Protein AF-A0A524JM38-F1 (afdb_monomer_lite)

Secondary structure (DSSP, 8-state):
-HHHHHHHHHHHHHHHT---------TT-SS--EEEE-SSEEEEEETTEEEEEETTT--EEEEE--BSSSTT-B---TTS---EEEEETTEEEEEETTEEEEEETTS-EEEEEEPP----TT--

Structure (mmCIF, N/CA/C/O backbone):
data_AF-A0A524JM38-F1
#
_entry.id   AF-A0A524JM38-F1
#
loop_
_atom_site.group_PDB
_atom_site.id
_atom_site.type_symbol
_atom_site.label_atom_id
_atom_site.label_alt_id
_atom_site.label_comp_id
_atom_site.label_asym_id
_atom_site.label_entity_id
_atom_site.label_seq_id
_atom_site.pdbx_PDB_ins_code
_atom_site.Cartn_x
_atom_site.Cartn_y
_atom_site.Cartn_z
_atom_site.occupancy
_atom_site.B_iso_or_equiv
_atom_site.auth_seq_id
_atom_site.auth_comp_id
_atom_site.auth_asym_id
_atom_site.auth_atom_id
_a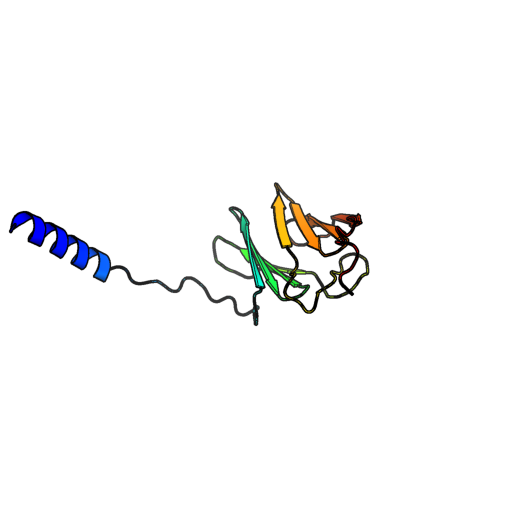tom_site.pdbx_PDB_model_num
ATOM 1 N N . MET A 1 1 ? -46.084 5.005 29.256 1.00 67.00 1 MET A N 1
ATOM 2 C CA . MET A 1 1 ? -45.033 6.032 29.463 1.00 67.00 1 MET A CA 1
ATOM 3 C C . MET A 1 1 ? -43.864 5.533 30.319 1.00 67.00 1 MET A C 1
ATOM 5 O O . MET A 1 1 ? -42.763 5.485 29.796 1.00 67.00 1 MET A O 1
ATOM 9 N N . LYS A 1 2 ? -44.061 5.061 31.565 1.00 70.94 2 LYS A N 1
ATOM 10 C CA . LYS A 1 2 ? -42.954 4.564 32.427 1.00 70.94 2 LYS A CA 1
ATOM 11 C C . LYS A 1 2 ? -42.097 3.438 31.816 1.00 70.94 2 LYS A C 1
ATOM 13 O O . LYS A 1 2 ? -40.881 3.498 31.902 1.00 70.94 2 LYS A O 1
ATOM 18 N N . LYS A 1 3 ? -42.707 2.446 31.155 1.00 82.38 3 LYS A N 1
ATOM 19 C CA . LYS A 1 3 ? -41.969 1.334 30.514 1.00 82.38 3 LYS A CA 1
ATOM 20 C C . LYS A 1 3 ? -41.064 1.801 29.363 1.00 82.38 3 LYS A C 1
ATOM 22 O O . LYS A 1 3 ? -39.957 1.305 29.222 1.00 82.38 3 LYS A O 1
ATOM 27 N N . ILE A 1 4 ? -41.519 2.790 28.591 1.00 90.00 4 ILE A N 1
ATOM 28 C CA . ILE A 1 4 ? -40.741 3.396 27.498 1.00 90.00 4 ILE A CA 1
ATOM 29 C C . ILE A 1 4 ? -39.544 4.160 28.074 1.00 90.00 4 ILE A C 1
ATOM 31 O O . ILE A 1 4 ? -38.432 4.006 27.583 1.00 90.00 4 ILE A O 1
ATOM 35 N N . LEU A 1 5 ? -39.751 4.904 29.167 1.00 90.94 5 LEU A N 1
ATOM 36 C CA . LEU A 1 5 ? -38.680 5.625 29.858 1.00 90.94 5 LEU A CA 1
ATOM 37 C C . LEU A 1 5 ? -37.560 4.678 30.321 1.00 90.94 5 LEU A C 1
ATOM 39 O O . LEU A 1 5 ? -36.389 4.975 30.125 1.00 90.94 5 LEU A O 1
ATOM 43 N N . VAL A 1 6 ? -37.917 3.513 30.873 1.00 93.31 6 VAL A N 1
ATOM 44 C CA . VAL A 1 6 ? -36.942 2.501 31.313 1.00 93.31 6 VAL A CA 1
ATOM 45 C C . VAL A 1 6 ? -36.135 1.948 30.136 1.00 93.31 6 VAL A C 1
ATOM 47 O O . VAL A 1 6 ? -34.917 1.859 30.234 1.00 93.31 6 VAL A O 1
ATOM 50 N N . VAL A 1 7 ? -36.774 1.635 29.005 1.00 93.75 7 VAL A N 1
ATOM 51 C CA . VAL A 1 7 ? -36.075 1.122 27.808 1.00 93.75 7 VAL A CA 1
ATOM 52 C C . VAL A 1 7 ? -35.096 2.152 27.234 1.00 93.75 7 VAL A C 1
ATOM 54 O O . VAL A 1 7 ? -33.986 1.790 26.841 1.00 93.75 7 VAL A O 1
ATOM 57 N N . VAL A 1 8 ? -35.480 3.432 27.222 1.00 93.44 8 VAL A N 1
ATOM 58 C CA . VAL A 1 8 ? -34.605 4.533 26.787 1.00 93.44 8 VAL A CA 1
ATOM 59 C C . VAL A 1 8 ? -33.424 4.699 27.745 1.00 93.44 8 VAL A C 1
ATOM 61 O O . VAL A 1 8 ? -32.286 4.815 27.300 1.00 93.44 8 VAL A O 1
ATOM 64 N N . MET A 1 9 ? -33.669 4.645 29.055 1.00 91.31 9 MET A N 1
ATOM 65 C CA . MET A 1 9 ? -32.623 4.800 30.069 1.00 91.31 9 MET A CA 1
ATOM 66 C C . MET A 1 9 ? -31.609 3.647 30.034 1.00 91.31 9 MET A C 1
ATOM 68 O O . MET A 1 9 ? -30.408 3.877 30.145 1.00 91.31 9 MET A O 1
ATOM 72 N N . VAL A 1 10 ? -32.083 2.418 29.808 1.00 91.75 10 VAL A N 1
ATOM 73 C CA . VAL A 1 10 ? -31.234 1.232 29.632 1.00 91.75 10 VAL A CA 1
ATOM 74 C C . VAL A 1 10 ? -30.386 1.347 28.361 1.00 91.75 10 VAL A C 1
ATOM 76 O O . VAL A 1 10 ? -29.184 1.108 28.421 1.00 91.75 10 VAL A O 1
ATOM 79 N N . ASN A 1 11 ? -30.964 1.776 27.232 1.00 87.69 11 ASN A N 1
ATOM 80 C CA . ASN A 1 11 ? -30.199 2.001 25.998 1.00 87.69 11 ASN A CA 1
ATOM 81 C C . ASN A 1 11 ? -29.107 3.062 26.176 1.00 87.69 11 ASN A C 1
ATOM 83 O O . ASN A 1 11 ? -27.970 2.843 25.766 1.00 87.69 11 ASN A O 1
ATOM 87 N N . LEU A 1 12 ? -29.425 4.179 26.837 1.00 88.62 12 LEU A N 1
ATOM 88 C CA . LEU A 1 12 ? -28.447 5.230 27.120 1.00 88.62 12 LEU A CA 1
ATOM 89 C C . LEU A 1 12 ? -27.279 4.698 27.962 1.00 88.62 12 LEU A C 1
ATOM 91 O O . LEU A 1 12 ? -26.126 4.949 27.618 1.00 88.62 12 LEU A O 1
ATOM 95 N N . LEU A 1 13 ? -27.554 3.891 28.992 1.00 88.88 13 LEU A N 1
ATOM 96 C CA . LEU A 1 13 ? -26.515 3.249 29.805 1.00 88.88 13 LEU A CA 1
ATOM 97 C C . LEU A 1 13 ? -25.589 2.340 28.980 1.00 88.88 13 LEU A C 1
ATOM 99 O O . LEU A 1 13 ? -24.377 2.377 29.175 1.00 88.88 13 LEU A O 1
ATOM 103 N N . PHE A 1 14 ? -26.130 1.566 28.033 1.00 83.38 14 PHE A N 1
ATOM 104 C CA . PHE A 1 14 ? -25.314 0.713 27.161 1.00 83.38 14 PHE A CA 1
ATOM 105 C C . PHE A 1 14 ? -24.431 1.518 26.204 1.00 83.38 14 PHE A C 1
ATOM 107 O O . PHE A 1 14 ? -23.289 1.133 25.961 1.00 83.38 14 PHE A O 1
ATOM 114 N N . THR A 1 15 ? -24.912 2.659 25.703 1.00 83.75 15 THR A N 1
ATOM 115 C CA . THR A 1 15 ? -24.100 3.525 24.831 1.00 83.75 15 THR A CA 1
ATOM 116 C C . THR A 1 15 ? -22.974 4.247 25.575 1.00 83.75 15 THR A C 1
ATOM 118 O O . THR A 1 15 ? -21.929 4.496 24.983 1.00 83.75 15 THR A O 1
ATOM 121 N N . MET A 1 16 ? -23.128 4.520 26.877 1.00 79.44 16 MET A N 1
ATOM 122 C CA . MET A 1 16 ? -22.080 5.154 27.693 1.00 79.44 16 MET A CA 1
ATOM 123 C C . MET A 1 16 ? -20.880 4.238 27.975 1.00 79.44 16 MET A C 1
ATOM 125 O O . MET A 1 16 ? -19.815 4.729 28.335 1.00 79.44 16 MET A O 1
ATOM 129 N N . LEU A 1 17 ? -21.030 2.920 27.807 1.00 82.62 17 LEU A N 1
ATOM 130 C CA . LEU A 1 17 ? -19.945 1.948 27.983 1.00 82.62 17 LEU A CA 1
ATOM 131 C C . LEU A 1 17 ? -19.132 1.714 26.698 1.00 82.62 17 LEU A C 1
ATOM 133 O O . LEU A 1 17 ? -18.130 0.997 26.724 1.00 82.62 17 LEU A O 1
ATOM 137 N N . ALA A 1 18 ? -19.539 2.308 25.574 1.00 82.06 18 ALA A N 1
ATOM 138 C CA . ALA A 1 18 ? -18.816 2.200 24.317 1.00 82.06 18 ALA A CA 1
ATOM 139 C C . ALA A 1 18 ? -17.646 3.196 24.294 1.00 82.06 18 ALA A C 1
ATOM 141 O O . ALA A 1 18 ? -17.819 4.374 23.988 1.00 82.06 18 ALA A O 1
ATOM 142 N N . TYR A 1 19 ? -16.439 2.713 24.590 1.00 83.38 19 TYR A N 1
ATOM 143 C CA . TYR A 1 19 ? -15.212 3.494 24.435 1.00 83.38 19 TYR A CA 1
ATOM 144 C C . TYR A 1 19 ? -14.420 3.014 23.215 1.00 83.38 19 TYR A C 1
ATOM 146 O O . TYR A 1 19 ? -14.170 1.810 23.087 1.00 83.38 19 TYR A O 1
ATOM 154 N N . PRO A 1 20 ? -13.975 3.919 22.325 1.00 86.62 20 PRO A N 1
ATOM 155 C CA . PRO A 1 20 ? -13.080 3.538 21.246 1.00 86.62 20 PRO A CA 1
ATOM 156 C C . PRO A 1 20 ? -11.722 3.135 21.833 1.00 86.62 20 PRO A C 1
ATOM 158 O O . PRO A 1 20 ? -11.045 3.927 22.490 1.00 86.62 20 PRO A O 1
ATOM 161 N N . LYS A 1 21 ? -11.297 1.895 21.583 1.00 89.38 21 LYS A N 1
ATOM 162 C CA . LYS A 1 21 ? -9.936 1.452 21.896 1.00 89.38 21 LYS A CA 1
ATOM 163 C C . LYS A 1 21 ? -9.020 1.815 20.733 1.00 89.38 21 LYS A C 1
ATOM 165 O O . LYS A 1 21 ? -9.276 1.429 19.596 1.00 89.38 21 LYS A O 1
ATOM 170 N N . LYS A 1 22 ? -7.917 2.508 21.017 1.00 91.00 22 LYS A N 1
ATOM 171 C CA . LYS A 1 22 ? -6.846 2.715 20.037 1.00 91.00 22 LYS A CA 1
ATOM 172 C C . LYS A 1 22 ? -6.197 1.365 19.712 1.00 91.00 22 LYS A C 1
ATOM 174 O O . LYS A 1 22 ? -5.582 0.760 20.588 1.00 91.00 22 LYS A O 1
ATOM 179 N N . ILE A 1 23 ? -6.362 0.896 18.477 1.00 91.56 23 ILE A N 1
ATOM 180 C CA . ILE A 1 23 ? -5.877 -0.425 18.041 1.00 91.56 23 ILE A CA 1
ATOM 181 C C . ILE A 1 23 ? -4.461 -0.389 17.457 1.00 91.56 23 ILE A C 1
ATOM 183 O O . ILE A 1 23 ? -3.704 -1.331 17.663 1.00 91.56 23 ILE A O 1
ATOM 187 N N . ALA A 1 24 ? -4.082 0.698 16.778 1.00 93.19 24 ALA A N 1
ATOM 188 C CA . ALA A 1 24 ? -2.784 0.826 16.122 1.00 93.19 24 ALA A CA 1
ATOM 189 C C . ALA A 1 24 ? -2.374 2.294 15.920 1.00 93.19 24 ALA A C 1
ATOM 191 O O . ALA A 1 24 ? -3.202 3.205 15.996 1.00 93.19 24 ALA A O 1
ATOM 192 N N . VAL A 1 25 ? -1.082 2.503 15.660 1.00 93.44 25 VAL A N 1
ATOM 193 C CA . VAL A 1 25 ? -0.512 3.747 15.122 1.00 93.44 25 VAL A CA 1
ATOM 194 C C . VAL A 1 25 ? 0.316 3.373 13.906 1.00 93.44 25 VAL A C 1
ATOM 196 O O . VAL A 1 25 ? 1.156 2.483 14.005 1.00 93.44 25 VAL A O 1
ATOM 199 N N . LEU A 1 26 ? 0.087 4.056 12.789 1.00 95.25 26 LEU A N 1
ATOM 200 C CA . LEU A 1 26 ? 0.820 3.846 11.543 1.00 95.25 26 LEU A CA 1
ATOM 201 C C . LEU A 1 26 ? 1.892 4.931 11.439 1.00 95.25 26 LEU A C 1
ATOM 203 O O . LEU A 1 26 ? 1.623 6.026 10.955 1.00 95.25 26 LEU A O 1
ATOM 207 N N . ASN A 1 27 ? 3.073 4.663 11.995 1.00 94.81 27 ASN A N 1
ATOM 208 C CA . ASN A 1 27 ? 4.119 5.681 12.161 1.00 94.81 27 ASN A CA 1
ATOM 209 C C . ASN A 1 27 ? 4.817 6.051 10.843 1.00 94.81 27 ASN A C 1
ATOM 211 O O . ASN A 1 27 ? 5.514 7.058 10.783 1.00 94.81 27 ASN A O 1
ATOM 215 N N . GLU A 1 28 ? 4.666 5.233 9.803 1.00 97.19 28 GLU A N 1
ATOM 216 C CA . GLU A 1 28 ? 5.324 5.421 8.509 1.00 97.19 28 GLU A CA 1
ATOM 217 C C . GLU A 1 28 ? 4.550 6.373 7.585 1.00 97.19 28 GLU A C 1
ATOM 219 O O . GLU A 1 28 ? 5.077 6.772 6.547 1.00 97.19 28 GLU A O 1
ATOM 224 N N . LEU A 1 29 ? 3.317 6.732 7.959 1.00 95.31 29 LEU A N 1
ATOM 225 C CA . LEU A 1 29 ? 2.450 7.636 7.211 1.00 95.31 29 LEU A CA 1
ATOM 226 C C . LEU A 1 29 ? 2.502 9.040 7.804 1.00 95.31 29 LEU A C 1
ATOM 228 O O . LEU A 1 29 ? 2.401 9.227 9.016 1.00 95.31 29 LEU A O 1
ATOM 232 N N . THR A 1 30 ? 2.587 10.035 6.929 1.00 94.81 30 THR A N 1
ATOM 233 C CA . THR A 1 30 ? 2.528 11.455 7.294 1.00 94.81 30 THR A CA 1
ATOM 234 C C . THR A 1 30 ? 1.228 12.092 6.815 1.00 94.81 30 THR A C 1
ATOM 236 O O . THR A 1 30 ? 0.620 12.892 7.525 1.00 94.81 30 THR A O 1
ATOM 239 N N . LYS A 1 31 ? 0.791 11.742 5.603 1.00 91.75 31 LYS A N 1
ATOM 240 C CA . LYS A 1 31 ? -0.377 12.319 4.936 1.00 91.75 31 LYS A CA 1
ATOM 241 C C . LYS A 1 31 ? -1.063 11.255 4.063 1.00 91.75 31 LYS A C 1
ATOM 243 O O . LYS A 1 31 ? -0.962 11.319 2.838 1.00 91.75 31 LYS A O 1
ATOM 248 N N . PRO A 1 32 ? -1.756 10.279 4.675 1.00 92.44 32 PRO A N 1
ATOM 249 C CA . PRO A 1 32 ? -2.454 9.244 3.924 1.00 92.44 32 PRO A CA 1
ATOM 250 C C . PRO A 1 32 ? -3.577 9.851 3.075 1.00 92.44 32 PRO A C 1
ATOM 252 O O . PRO A 1 32 ? -4.297 10.743 3.525 1.00 92.44 32 PRO A O 1
ATOM 255 N N . GLU A 1 33 ? -3.729 9.352 1.853 1.00 91.12 33 GLU A N 1
ATOM 256 C CA . GLU A 1 33 ? -4.720 9.827 0.884 1.00 91.12 33 GLU A CA 1
ATOM 257 C C . GLU A 1 33 ? -5.867 8.831 0.724 1.00 91.12 33 GLU A C 1
ATOM 259 O O . GLU A 1 33 ? -7.030 9.194 0.885 1.00 91.12 33 GLU A O 1
ATOM 264 N N . THR A 1 34 ? -5.552 7.567 0.433 1.00 91.56 34 THR A N 1
ATOM 265 C CA . THR A 1 34 ? -6.556 6.510 0.267 1.00 91.56 34 THR A CA 1
ATOM 266 C C . THR A 1 34 ? -6.188 5.276 1.076 1.00 91.56 34 THR A C 1
ATOM 268 O O . THR A 1 34 ? -5.014 5.025 1.342 1.00 91.56 34 THR A O 1
ATOM 271 N N . LEU A 1 35 ? -7.203 4.506 1.467 1.00 94.00 35 LEU A N 1
ATOM 272 C CA . LEU A 1 35 ? -7.062 3.217 2.131 1.00 94.00 35 LEU A CA 1
ATOM 273 C C . LEU A 1 35 ? -7.961 2.211 1.419 1.00 94.00 35 LEU A C 1
ATOM 275 O O . LEU A 1 35 ? -9.154 2.449 1.241 1.00 94.00 35 LEU A O 1
ATOM 279 N N . CYS A 1 36 ? -7.392 1.072 1.050 1.00 95.50 36 CYS A N 1
ATOM 280 C CA . CYS A 1 36 ? -8.134 -0.103 0.609 1.00 95.50 36 CYS A CA 1
ATOM 281 C C . CYS A 1 36 ? -7.606 -1.334 1.346 1.00 95.50 36 CYS A C 1
ATOM 283 O O . CYS A 1 36 ? -6.522 -1.298 1.929 1.00 95.50 36 CYS A O 1
ATOM 285 N N . MET A 1 37 ? -8.362 -2.426 1.352 1.00 96.00 37 MET A N 1
ATOM 286 C CA . MET A 1 37 ? -7.965 -3.623 2.087 1.00 96.00 37 MET A CA 1
ATOM 287 C C . MET A 1 37 ? -8.568 -4.894 1.507 1.00 96.00 37 MET A C 1
ATOM 289 O O . MET A 1 37 ? -9.580 -4.855 0.810 1.00 96.00 37 MET A O 1
ATOM 293 N N . ASP A 1 38 ? -7.929 -6.008 1.835 1.00 95.81 38 ASP A N 1
ATOM 294 C CA . ASP A 1 38 ? -8.485 -7.353 1.754 1.00 95.81 38 ASP A CA 1
ATOM 295 C C . ASP A 1 38 ? -8.456 -8.007 3.150 1.00 95.81 38 ASP A C 1
ATOM 297 O O . ASP A 1 38 ? -8.167 -7.346 4.150 1.00 95.81 38 ASP A O 1
ATOM 301 N N . ASP A 1 39 ? -8.752 -9.304 3.233 1.00 95.38 39 ASP A N 1
ATOM 302 C CA . ASP A 1 39 ? -8.819 -10.036 4.507 1.00 95.38 39 ASP A CA 1
ATOM 303 C C . ASP A 1 39 ? -7.467 -10.129 5.243 1.00 95.38 39 ASP A C 1
ATOM 305 O O . ASP A 1 39 ? -7.410 -10.440 6.434 1.00 95.38 39 ASP A O 1
ATOM 309 N N . SER A 1 40 ? -6.360 -9.895 4.535 1.00 96.75 40 SER A N 1
ATOM 310 C CA . SER A 1 40 ? -4.996 -10.121 5.014 1.00 96.75 40 SER A CA 1
ATOM 311 C C . SER A 1 40 ? -4.204 -8.834 5.223 1.00 96.75 40 SER A C 1
ATOM 313 O O . SER A 1 40 ? -3.368 -8.764 6.130 1.00 96.75 40 SER A O 1
ATOM 315 N N . GLN A 1 41 ? -4.441 -7.821 4.390 1.00 97.75 41 GLN A N 1
ATO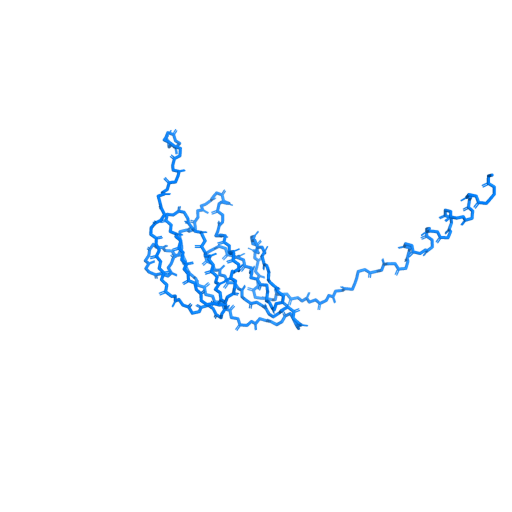M 316 C CA . GLN A 1 41 ? -3.631 -6.612 4.319 1.00 97.75 41 GLN A CA 1
ATOM 317 C C . GLN A 1 41 ? -4.494 -5.387 4.039 1.00 97.75 41 GLN A C 1
ATOM 319 O O . GLN A 1 41 ? -5.525 -5.468 3.373 1.00 97.75 41 GLN A O 1
ATOM 324 N N . TYR A 1 42 ? -4.031 -4.230 4.502 1.00 96.38 42 TYR A N 1
ATOM 325 C CA . TYR A 1 42 ? -4.523 -2.946 4.022 1.00 96.38 42 TYR A CA 1
ATOM 326 C C . TYR A 1 42 ? -3.392 -2.170 3.355 1.00 96.38 42 TYR A C 1
ATOM 328 O O . TYR A 1 42 ? -2.231 -2.228 3.767 1.00 96.38 42 TYR A O 1
ATOM 336 N N . TYR A 1 43 ? -3.761 -1.464 2.294 1.00 97.69 43 TYR A N 1
ATOM 337 C CA . TYR A 1 43 ? -2.874 -0.713 1.427 1.00 97.69 43 TYR A CA 1
ATOM 338 C C . TYR A 1 43 ? -3.269 0.751 1.507 1.00 97.69 43 TYR A C 1
ATOM 340 O O . TYR A 1 43 ? -4.434 1.100 1.293 1.00 97.69 43 TYR A O 1
ATOM 348 N N . ILE A 1 44 ? -2.302 1.598 1.830 1.00 96.31 44 ILE A N 1
ATOM 349 C CA . ILE A 1 44 ? -2.521 3.028 2.020 1.00 96.31 44 ILE A CA 1
ATOM 350 C C . ILE A 1 44 ? -1.652 3.796 1.039 1.00 96.31 44 ILE A C 1
ATOM 352 O O . ILE A 1 44 ? -0.461 3.510 0.911 1.00 96.31 44 ILE A O 1
ATOM 356 N N . THR A 1 45 ? -2.239 4.767 0.347 1.00 94.38 45 THR A N 1
ATOM 357 C CA . THR A 1 45 ? -1.495 5.648 -0.555 1.00 94.38 45 THR A CA 1
ATOM 358 C C . THR A 1 45 ? -1.085 6.933 0.146 1.00 94.38 45 THR A C 1
ATOM 360 O O . THR A 1 45 ? -1.839 7.490 0.940 1.00 94.38 45 THR A O 1
ATOM 363 N N . GLU A 1 46 ? 0.108 7.418 -0.176 1.00 92.56 46 GLU A N 1
ATOM 364 C CA . GLU A 1 46 ? 0.602 8.744 0.199 1.00 92.56 46 GLU A CA 1
ATOM 365 C C . GLU A 1 46 ? 1.447 9.269 -0.971 1.00 92.56 46 GLU A C 1
ATOM 367 O O . GLU A 1 46 ? 2.544 8.766 -1.251 1.00 92.56 46 GLU A O 1
ATOM 372 N N . GLY A 1 47 ? 0.890 10.220 -1.728 1.00 91.00 47 GLY A N 1
ATOM 373 C CA . GLY A 1 47 ? 1.394 10.597 -3.045 1.00 91.00 47 GLY A CA 1
ATOM 374 C C . GLY A 1 47 ? 1.504 9.392 -3.988 1.00 91.00 47 GLY A C 1
ATOM 375 O O . GLY A 1 47 ? 0.586 8.589 -4.134 1.00 91.00 47 GLY A O 1
ATOM 376 N N . ALA A 1 48 ? 2.671 9.227 -4.613 1.00 92.31 48 ALA A N 1
ATOM 377 C CA . ALA A 1 48 ? 2.973 8.088 -5.484 1.00 92.31 48 ALA A CA 1
ATOM 378 C C . ALA A 1 48 ? 3.478 6.839 -4.732 1.00 92.31 48 ALA A C 1
ATOM 380 O O . ALA A 1 48 ? 3.992 5.910 -5.353 1.00 92.31 48 ALA A O 1
ATOM 381 N N . SER A 1 49 ? 3.414 6.821 -3.400 1.00 94.50 49 SER A N 1
ATOM 382 C CA . SER A 1 49 ? 3.823 5.665 -2.604 1.00 94.50 49 SER A CA 1
ATOM 383 C C . SER A 1 49 ? 2.623 4.849 -2.146 1.00 94.50 49 SER A C 1
ATOM 385 O O . SER A 1 49 ? 1.599 5.408 -1.764 1.00 94.50 49 SER A O 1
ATOM 387 N N . ILE A 1 50 ? 2.789 3.529 -2.113 1.00 96.50 50 ILE A N 1
ATOM 388 C CA . ILE A 1 50 ? 1.838 2.575 -1.546 1.00 96.50 50 ILE A CA 1
ATOM 389 C C . ILE A 1 50 ? 2.513 1.887 -0.366 1.00 96.50 50 ILE A C 1
ATOM 391 O O . ILE A 1 50 ? 3.590 1.305 -0.508 1.00 96.50 50 ILE A O 1
ATOM 395 N N . PHE A 1 51 ? 1.869 1.952 0.790 1.00 97.94 51 PHE A N 1
ATOM 396 C CA . PHE A 1 51 ? 2.287 1.313 2.026 1.00 97.94 51 PHE A CA 1
ATOM 397 C C . PHE A 1 51 ? 1.421 0.084 2.263 1.00 97.94 51 PHE A C 1
ATOM 399 O O . PHE A 1 51 ? 0.200 0.153 2.137 1.00 97.94 51 PHE A O 1
ATOM 406 N N . ILE A 1 52 ? 2.054 -1.029 2.609 1.00 98.31 52 ILE A N 1
ATOM 407 C CA . ILE A 1 52 ? 1.403 -2.307 2.869 1.00 98.31 52 ILE A CA 1
ATOM 408 C C . ILE A 1 52 ? 1.489 -2.576 4.364 1.00 98.31 52 ILE A C 1
ATOM 410 O O . ILE A 1 52 ? 2.576 -2.545 4.949 1.00 98.31 52 ILE A O 1
ATOM 414 N N . TYR A 1 53 ? 0.353 -2.902 4.961 1.00 98.06 53 TYR A N 1
ATOM 415 C CA . TYR A 1 53 ? 0.256 -3.276 6.360 1.00 98.06 53 TYR A CA 1
ATOM 416 C C . TYR A 1 53 ? -0.489 -4.595 6.522 1.00 98.06 53 TYR A C 1
ATOM 418 O O . TYR A 1 53 ? -1.420 -4.904 5.783 1.00 98.06 53 TYR A O 1
ATOM 426 N N . SER A 1 54 ? -0.103 -5.356 7.539 1.00 97.38 54 SER A N 1
ATOM 427 C CA . SER A 1 54 ? -0.818 -6.554 7.974 1.00 97.38 54 SER A CA 1
ATOM 428 C C . SER A 1 54 ? -2.137 -6.165 8.633 1.00 97.38 54 SER A C 1
ATOM 430 O O . SER A 1 54 ? -2.158 -5.346 9.550 1.00 97.38 54 SER A O 1
ATOM 432 N N . PHE A 1 55 ? -3.242 -6.786 8.222 1.00 95.62 55 PHE A N 1
ATOM 433 C CA . PHE A 1 55 ? -4.535 -6.573 8.873 1.00 95.62 55 PHE A CA 1
ATOM 434 C C . PHE A 1 55 ? -4.570 -7.169 10.287 1.00 95.62 55 PHE A C 1
ATOM 436 O O . PHE A 1 55 ? -5.167 -6.593 11.192 1.00 95.62 55 PHE A O 1
ATOM 443 N N . LYS A 1 56 ? -3.879 -8.297 10.500 1.00 96.00 56 LYS A N 1
ATOM 444 C CA . LYS A 1 56 ? -3.919 -9.061 11.756 1.00 96.00 56 LYS A CA 1
ATOM 445 C C . LYS A 1 56 ? -3.282 -8.330 12.937 1.00 96.00 56 LYS A C 1
ATOM 447 O O . LYS A 1 56 ? -3.798 -8.399 14.048 1.00 96.00 56 LYS A O 1
ATOM 452 N N . ASP A 1 57 ? -2.122 -7.719 12.722 1.00 96.19 57 ASP A N 1
ATOM 453 C CA . ASP A 1 57 ? -1.319 -7.101 13.786 1.00 96.19 57 ASP A CA 1
ATOM 454 C C . ASP A 1 57 ? -0.948 -5.641 13.502 1.00 96.19 57 ASP A C 1
ATOM 456 O O . ASP A 1 57 ? -0.175 -5.047 14.251 1.00 96.19 57 ASP A O 1
ATOM 460 N N . HIS A 1 58 ? -1.519 -5.058 12.444 1.00 95.69 58 HIS A N 1
ATOM 461 C CA . HIS A 1 58 ? -1.330 -3.669 12.025 1.00 95.69 58 HIS A CA 1
ATOM 462 C C . HIS A 1 58 ? 0.129 -3.266 11.775 1.00 95.69 58 HIS A C 1
ATOM 464 O O . HIS A 1 58 ? 0.448 -2.079 11.759 1.00 95.69 58 HIS A O 1
ATOM 470 N N . LYS A 1 59 ? 1.024 -4.237 11.567 1.00 96.38 59 LYS A N 1
ATOM 471 C CA . LYS A 1 59 ? 2.437 -3.962 11.308 1.00 96.38 59 LYS A CA 1
ATOM 472 C C . LYS A 1 59 ? 2.678 -3.565 9.866 1.00 96.38 59 LYS A C 1
ATOM 474 O O . LYS A 1 59 ? 2.082 -4.129 8.949 1.00 96.38 59 LYS A O 1
ATOM 479 N N . PHE A 1 60 ? 3.613 -2.641 9.689 1.00 97.69 60 PHE A N 1
ATOM 480 C CA . PHE A 1 60 ? 4.158 -2.285 8.390 1.00 97.69 60 PHE A CA 1
ATOM 481 C C . PHE A 1 60 ? 4.898 -3.480 7.775 1.00 97.69 60 PHE A C 1
ATOM 483 O O . PHE A 1 60 ? 5.756 -4.088 8.414 1.00 97.69 60 PHE A O 1
ATOM 490 N N . ILE A 1 61 ? 4.538 -3.822 6.540 1.00 97.75 61 ILE A N 1
ATOM 491 C CA . ILE A 1 61 ? 5.151 -4.908 5.765 1.00 97.75 61 ILE A CA 1
ATOM 492 C C . ILE A 1 61 ? 6.181 -4.333 4.796 1.00 97.75 61 ILE A C 1
ATOM 494 O O . ILE A 1 61 ? 7.277 -4.871 4.656 1.00 97.75 61 ILE A O 1
ATOM 498 N N . GLY A 1 62 ? 5.833 -3.245 4.113 1.00 97.69 62 GLY A N 1
ATOM 499 C CA . GLY A 1 62 ? 6.699 -2.664 3.102 1.00 97.69 62 GLY A CA 1
ATOM 500 C C . GLY A 1 62 ? 6.053 -1.504 2.363 1.00 97.69 62 GLY A C 1
ATOM 501 O O . GLY A 1 62 ? 4.871 -1.204 2.528 1.00 97.69 62 GLY A O 1
ATOM 502 N N . LYS A 1 63 ? 6.860 -0.846 1.536 1.00 97.06 63 LYS A N 1
ATOM 503 C CA . LYS A 1 63 ? 6.467 0.312 0.737 1.00 97.06 63 LYS A CA 1
ATOM 504 C C . LYS A 1 63 ? 7.029 0.173 -0.668 1.00 97.06 63 LYS A C 1
ATOM 506 O O . LYS A 1 63 ? 8.178 -0.230 -0.835 1.00 97.06 63 LYS A O 1
ATOM 511 N N . PHE A 1 64 ? 6.242 0.560 -1.661 1.00 97.44 64 PHE A N 1
ATOM 512 C CA . PHE A 1 64 ? 6.685 0.637 -3.048 1.00 97.44 64 PHE A CA 1
ATOM 513 C C . PHE A 1 64 ? 6.036 1.819 -3.773 1.00 97.44 64 PHE A C 1
ATOM 515 O O . PHE A 1 64 ? 5.164 2.496 -3.231 1.00 97.44 64 PHE A O 1
ATOM 522 N N . GLY A 1 65 ? 6.480 2.069 -5.005 1.00 93.94 65 GLY A N 1
ATOM 523 C CA . GLY A 1 65 ? 6.039 3.212 -5.797 1.00 93.94 65 GLY A CA 1
ATOM 524 C C . GLY A 1 65 ? 6.858 4.471 -5.534 1.00 93.94 65 GLY A C 1
ATOM 525 O O . GLY A 1 65 ? 7.355 4.714 -4.433 1.00 93.94 65 GLY A O 1
ATOM 526 N N . LYS A 1 66 ? 7.032 5.261 -6.591 1.00 93.62 66 LYS A N 1
ATOM 527 C CA . LYS A 1 66 ? 7.646 6.586 -6.550 1.00 93.62 66 LYS A CA 1
ATOM 528 C C . LYS A 1 66 ? 7.089 7.439 -7.681 1.00 93.62 66 LYS A C 1
ATOM 530 O O . LYS A 1 66 ? 6.602 6.908 -8.683 1.00 93.62 66 LYS A O 1
ATOM 535 N N . SER A 1 67 ? 7.178 8.751 -7.510 1.00 92.12 67 SER A N 1
ATOM 536 C CA . SER A 1 67 ? 6.737 9.701 -8.524 1.00 92.12 67 SER A CA 1
ATOM 537 C C . SER A 1 67 ? 7.591 9.578 -9.780 1.00 92.12 67 SER A C 1
ATOM 539 O O . SER A 1 67 ? 8.817 9.515 -9.687 1.00 92.12 67 SER A O 1
ATOM 541 N N . GLY A 1 68 ? 6.938 9.581 -10.936 1.00 91.19 68 GLY A N 1
ATOM 542 C CA . GLY A 1 68 ? 7.597 9.579 -12.235 1.00 91.19 68 GLY A CA 1
ATOM 543 C C . GLY A 1 68 ? 6.733 8.945 -13.319 1.00 91.19 68 GLY A C 1
ATOM 544 O O . GLY A 1 68 ? 5.585 8.569 -13.083 1.00 91.19 68 GLY A O 1
ATOM 545 N N . GLU A 1 69 ? 7.285 8.849 -14.523 1.00 89.81 69 GLU A N 1
ATOM 546 C CA . GLU A 1 69 ? 6.584 8.297 -15.690 1.00 89.81 69 GLU A CA 1
ATOM 547 C C . GLU A 1 69 ? 7.181 6.968 -16.167 1.00 89.81 69 GLU A C 1
ATOM 549 O O . GLU A 1 69 ? 6.583 6.270 -16.993 1.00 89.81 69 GLU A O 1
ATOM 554 N N . GLY A 1 70 ? 8.352 6.602 -15.638 1.00 91.50 70 GLY A N 1
ATOM 555 C CA . GLY A 1 70 ? 9.073 5.401 -16.018 1.00 91.50 70 GLY A CA 1
ATOM 556 C C . GLY A 1 70 ? 8.379 4.108 -15.581 1.00 91.50 70 GLY A C 1
ATOM 557 O O . GLY A 1 70 ? 7.316 4.121 -14.945 1.00 91.50 70 GLY A O 1
ATOM 558 N N . PRO A 1 71 ? 8.977 2.953 -15.913 1.00 91.00 71 PRO A N 1
ATOM 559 C CA . PRO A 1 71 ? 8.475 1.668 -15.457 1.00 91.00 71 PRO A CA 1
ATOM 560 C C . PRO A 1 71 ? 8.355 1.633 -13.936 1.00 91.00 71 PRO A C 1
ATOM 562 O O . PRO A 1 71 ? 9.311 1.965 -13.233 1.00 91.00 71 PRO A O 1
ATOM 565 N N . ARG A 1 72 ? 7.202 1.177 -13.428 1.00 92.94 72 ARG A N 1
ATOM 566 C CA . ARG A 1 72 ? 6.914 1.066 -11.976 1.00 92.94 72 ARG A CA 1
ATOM 567 C C . ARG A 1 72 ? 6.816 2.406 -11.230 1.00 92.94 72 ARG A C 1
ATOM 569 O O . ARG A 1 72 ? 6.766 2.415 -10.001 1.00 92.94 72 ARG A O 1
ATOM 576 N N . GLU A 1 73 ? 6.792 3.517 -11.957 1.00 94.25 73 GLU A N 1
ATOM 577 C CA . GLU A 1 73 ? 6.575 4.857 -11.417 1.00 94.25 73 GLU A CA 1
ATOM 578 C C . GLU A 1 73 ? 5.143 5.317 -11.694 1.00 94.25 73 GLU A C 1
ATOM 580 O O . GLU A 1 73 ? 4.497 4.850 -12.644 1.00 94.25 73 GLU A O 1
ATOM 585 N N . PHE A 1 74 ? 4.661 6.234 -10.855 1.00 91.88 74 PHE A N 1
ATOM 586 C CA . PHE A 1 74 ? 3.302 6.754 -10.933 1.00 91.88 74 PHE A CA 1
ATOM 587 C C . PHE A 1 74 ? 3.290 8.272 -11.063 1.00 91.88 74 PHE A C 1
ATOM 589 O O . PHE A 1 74 ? 3.984 8.992 -10.337 1.00 91.88 74 PHE A O 1
ATOM 596 N N . LYS A 1 75 ? 2.429 8.767 -11.953 1.00 86.75 75 LYS A N 1
ATOM 597 C CA . LYS A 1 75 ? 2.161 10.197 -12.082 1.00 86.75 75 LYS A CA 1
ATOM 598 C C . LYS A 1 75 ? 1.308 10.642 -10.898 1.00 86.75 75 LYS A C 1
ATOM 600 O O . LYS A 1 75 ? 0.141 10.274 -10.802 1.00 86.75 75 LYS A O 1
ATOM 605 N N . SER A 1 76 ? 1.893 11.427 -9.999 1.00 69.69 76 SER A N 1
ATOM 606 C CA . SER A 1 76 ? 1.154 12.099 -8.930 1.00 69.69 76 SER A CA 1
ATOM 607 C C . SER A 1 76 ? 0.617 13.416 -9.479 1.00 69.69 76 SER A C 1
ATOM 609 O O . SER A 1 76 ? 1.405 14.264 -9.895 1.00 69.69 76 SER A O 1
ATOM 611 N N . THR A 1 77 ? -0.702 13.605 -9.506 1.00 62.75 77 THR A N 1
ATOM 612 C CA . THR A 1 77 ? -1.274 14.898 -9.911 1.00 62.75 77 THR A CA 1
ATOM 613 C C . THR A 1 77 ? -1.369 15.849 -8.721 1.00 62.75 77 THR A C 1
ATOM 615 O O . THR A 1 77 ? -1.553 15.431 -7.581 1.00 62.75 77 THR A O 1
ATOM 618 N N . LEU A 1 78 ? -1.265 17.150 -8.993 1.00 57.62 78 LEU A N 1
ATOM 619 C CA . LEU A 1 78 ? -1.362 18.226 -7.998 1.00 57.62 78 LEU A CA 1
ATOM 620 C C . LEU A 1 78 ? -2.797 18.470 -7.477 1.00 57.62 78 LEU A C 1
ATOM 622 O O . LEU A 1 78 ? -2.989 19.341 -6.636 1.00 57.62 78 LEU A O 1
ATOM 626 N N . ALA A 1 79 ? -3.802 17.724 -7.951 1.00 55.66 79 ALA A N 1
ATOM 627 C CA . ALA A 1 79 ? -5.219 18.065 -7.780 1.00 55.66 79 ALA A CA 1
ATOM 628 C C . ALA A 1 79 ? -6.057 17.011 -7.028 1.00 55.66 79 ALA A C 1
ATOM 630 O O . ALA A 1 79 ? -7.277 16.996 -7.153 1.00 55.66 79 ALA A O 1
ATOM 631 N N . GLY A 1 80 ? -5.434 16.114 -6.256 1.00 53.72 80 GLY A N 1
ATOM 632 C CA . GLY A 1 80 ? -6.169 15.128 -5.449 1.00 53.72 80 GLY A CA 1
ATOM 633 C C . GLY A 1 80 ? -6.745 13.943 -6.235 1.00 53.72 80 GLY A C 1
ATOM 634 O O . GLY A 1 80 ? -7.409 13.092 -5.647 1.00 53.72 80 GLY A O 1
ATOM 635 N N . PHE A 1 81 ? -6.451 13.829 -7.537 1.00 63.12 81 PHE A N 1
ATOM 636 C CA . PHE A 1 81 ? -6.617 12.573 -8.272 1.00 63.12 81 PHE A CA 1
ATOM 637 C C . PHE A 1 81 ? -5.444 11.661 -7.911 1.00 63.12 81 PHE A C 1
ATOM 639 O O . PHE A 1 81 ? -4.394 11.667 -8.562 1.00 63.12 81 PHE A O 1
ATOM 646 N N . GLY A 1 82 ? -5.616 10.978 -6.780 1.00 68.75 82 GLY A N 1
ATOM 647 C CA . GLY A 1 82 ? -4.629 10.092 -6.185 1.00 68.75 82 GLY A CA 1
ATOM 648 C C . GLY A 1 82 ? -4.500 8.764 -6.925 1.00 68.75 82 GLY A C 1
ATOM 649 O O . GLY A 1 82 ? -5.345 8.362 -7.728 1.00 68.75 82 GLY A O 1
ATOM 650 N N . LEU A 1 83 ? -3.410 8.073 -6.617 1.00 87.94 83 LEU A N 1
ATOM 651 C CA . LEU A 1 83 ? -3.208 6.679 -6.978 1.00 87.94 83 LEU A CA 1
ATOM 652 C C . LEU A 1 83 ? -4.343 5.839 -6.377 1.00 87.94 83 LEU A C 1
ATOM 654 O O . LEU A 1 83 ? -4.636 5.968 -5.191 1.00 87.94 83 LEU A O 1
ATOM 658 N N . SER A 1 84 ? -4.969 4.970 -7.167 1.00 90.56 84 SER A N 1
ATOM 659 C CA . SER A 1 84 ? -5.980 4.039 -6.649 1.00 90.56 84 SER A CA 1
ATOM 660 C C . SER A 1 84 ? -5.433 2.622 -6.641 1.00 90.56 84 SER A C 1
ATOM 662 O O . SER A 1 84 ? -4.797 2.178 -7.597 1.00 90.56 84 SER A O 1
ATOM 664 N N . VAL A 1 85 ? -5.661 1.923 -5.533 1.00 95.44 85 VAL A N 1
ATOM 665 C CA . VAL A 1 85 ? -5.196 0.556 -5.305 1.00 95.44 85 VAL A CA 1
ATOM 666 C C . VAL A 1 85 ? -6.417 -0.343 -5.185 1.00 95.44 85 VAL A C 1
ATOM 668 O O . VAL A 1 85 ? -7.335 -0.047 -4.423 1.00 95.44 85 VAL A O 1
ATOM 671 N N . LEU A 1 86 ? -6.429 -1.434 -5.944 1.00 96.00 86 LEU A N 1
ATOM 672 C CA . LEU A 1 86 ? -7.486 -2.434 -5.906 1.00 96.00 86 LEU A CA 1
ATOM 673 C C . LEU A 1 86 ? -6.877 -3.832 -5.712 1.00 96.00 86 LEU A C 1
ATOM 675 O O . LEU A 1 86 ? -6.268 -4.363 -6.647 1.00 96.00 86 LEU A O 1
ATOM 679 N N . PRO A 1 87 ? -7.020 -4.450 -4.528 1.00 96.56 87 PRO A N 1
ATOM 680 C CA . PRO A 1 87 ? -6.654 -5.848 -4.335 1.00 96.56 87 PRO A CA 1
ATOM 681 C C . PRO A 1 87 ? -7.623 -6.774 -5.084 1.00 96.56 87 PRO A C 1
ATOM 683 O O . PRO A 1 87 ? -8.840 -6.666 -4.951 1.00 96.56 87 PRO A O 1
ATOM 686 N N . MET A 1 88 ? -7.080 -7.694 -5.884 1.00 93.94 88 MET A N 1
ATOM 687 C CA . MET A 1 88 ? -7.827 -8.651 -6.706 1.00 93.94 88 MET A CA 1
ATOM 688 C C . MET 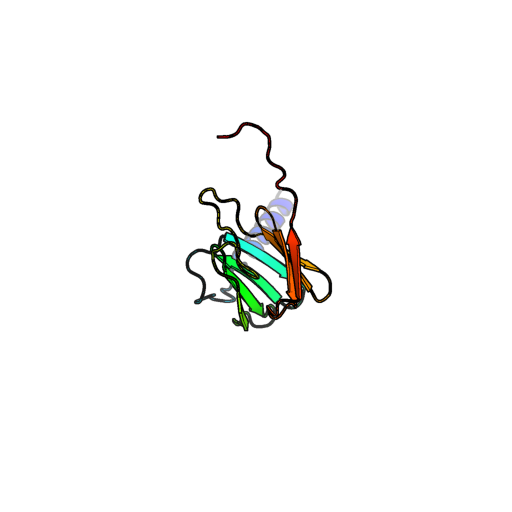A 1 88 ? -7.145 -10.024 -6.700 1.00 93.94 88 MET A C 1
ATOM 690 O O . MET A 1 88 ? -6.093 -10.205 -7.318 1.00 93.94 88 MET A O 1
ATOM 694 N N . GLY A 1 89 ? -7.755 -11.017 -6.046 1.00 92.81 89 GLY A N 1
ATOM 695 C CA . GLY A 1 89 ? -7.153 -12.350 -5.918 1.00 92.81 89 GLY A CA 1
ATOM 696 C C . GLY A 1 89 ? -5.786 -12.253 -5.240 1.00 92.81 89 GLY A C 1
ATOM 697 O O . GLY A 1 89 ? -5.714 -11.739 -4.129 1.00 92.81 89 GLY A O 1
ATOM 698 N N . ASP A 1 90 ? -4.720 -12.668 -5.930 1.00 93.94 90 ASP A N 1
ATOM 699 C CA . ASP A 1 90 ? -3.321 -12.605 -5.462 1.00 93.94 90 ASP A CA 1
ATOM 700 C C . ASP A 1 90 ? -2.550 -11.355 -5.929 1.00 93.94 90 ASP A C 1
ATOM 702 O O . ASP A 1 90 ? -1.334 -11.238 -5.744 1.00 93.94 90 ASP A O 1
ATOM 706 N N . HIS A 1 91 ? -3.251 -10.400 -6.538 1.00 97.00 91 HIS A N 1
ATOM 707 C CA . HIS A 1 91 ? -2.656 -9.247 -7.201 1.00 97.00 91 HIS A CA 1
ATOM 708 C C . HIS A 1 91 ? -3.204 -7.924 -6.674 1.00 97.00 91 HIS A C 1
ATOM 710 O O . HIS A 1 91 ? -4.274 -7.854 -6.073 1.00 97.00 91 HIS A O 1
ATOM 716 N N . LEU A 1 92 ? -2.464 -6.860 -6.954 1.00 97.62 92 LEU A N 1
ATOM 717 C CA . LEU A 1 92 ? -2.893 -5.479 -6.829 1.00 97.62 92 LEU A CA 1
ATOM 718 C C . LEU A 1 92 ? -2.977 -4.882 -8.225 1.00 97.62 92 LEU A C 1
ATOM 720 O O . LEU A 1 92 ? -2.014 -4.948 -8.994 1.00 97.62 92 LEU A O 1
ATOM 724 N N . LEU A 1 93 ? -4.119 -4.280 -8.530 1.00 96.31 93 LEU A N 1
ATOM 725 C CA . LEU A 1 93 ? -4.273 -3.389 -9.664 1.00 96.31 93 LEU A CA 1
ATOM 726 C C . LEU A 1 93 ? -4.114 -1.957 -9.167 1.00 96.31 93 LEU A C 1
ATOM 728 O O . LEU A 1 93 ? -4.878 -1.487 -8.327 1.00 96.31 93 LEU A O 1
ATOM 732 N N . ILE A 1 94 ? -3.109 -1.275 -9.694 1.00 94.69 94 ILE A N 1
ATOM 733 C CA . ILE A 1 94 ? -2.822 0.114 -9.385 1.00 94.69 94 ILE A CA 1
ATOM 734 C C . ILE A 1 94 ? -3.253 0.942 -10.578 1.00 94.69 94 ILE A C 1
ATOM 736 O O . ILE A 1 94 ? -2.681 0.813 -11.662 1.00 94.69 94 ILE A O 1
ATOM 740 N N . ASN A 1 95 ? -4.261 1.779 -10.382 1.00 90.62 95 ASN A N 1
ATOM 741 C CA . ASN A 1 95 ? -4.696 2.714 -11.398 1.00 90.62 95 ASN A CA 1
ATOM 742 C C . ASN A 1 95 ? -4.101 4.097 -11.124 1.00 90.62 95 ASN A C 1
ATOM 744 O O . ASN A 1 95 ? -4.291 4.697 -10.062 1.00 90.62 95 ASN A O 1
ATOM 748 N N . SER A 1 96 ? -3.358 4.564 -12.121 1.00 87.88 96 SER A N 1
ATOM 749 C CA . SER A 1 96 ? -2.736 5.877 -12.210 1.00 87.88 96 SER A CA 1
ATOM 750 C C . SER A 1 96 ? -3.140 6.514 -13.540 1.00 87.88 96 SER A C 1
ATOM 752 O O . SER A 1 96 ? -3.455 5.797 -14.482 1.00 87.88 96 SER A O 1
ATOM 754 N N . MET A 1 97 ? -3.124 7.846 -13.612 1.00 85.00 97 MET A N 1
ATOM 755 C CA . MET A 1 97 ? -3.520 8.681 -14.764 1.00 85.00 97 MET A CA 1
ATOM 756 C C . MET A 1 97 ? -3.634 7.977 -16.133 1.00 85.00 97 MET A C 1
ATOM 758 O O . MET A 1 97 ? -4.727 7.848 -16.674 1.00 85.00 97 MET A O 1
ATOM 762 N N . ASP A 1 98 ? -2.509 7.553 -16.706 1.00 86.06 98 ASP A N 1
ATOM 763 C CA . ASP A 1 98 ? -2.395 6.975 -18.050 1.00 86.06 98 ASP A CA 1
ATOM 764 C C . ASP A 1 98 ? -1.917 5.514 -18.028 1.00 86.06 98 ASP A C 1
ATOM 766 O O . ASP A 1 98 ? -1.471 4.967 -19.043 1.00 86.06 98 ASP A O 1
ATOM 770 N N . LYS A 1 99 ? -1.968 4.865 -16.860 1.00 89.50 99 LYS A N 1
ATOM 771 C CA . LYS A 1 99 ? -1.329 3.568 -16.654 1.00 89.50 99 LYS A CA 1
ATOM 772 C C . LYS A 1 99 ? -2.032 2.724 -15.595 1.00 89.50 99 LYS A C 1
ATOM 774 O O . LYS A 1 99 ? -2.233 3.144 -14.455 1.00 89.50 99 LYS A O 1
ATOM 779 N N . LEU A 1 100 ? -2.290 1.475 -15.969 1.00 93.25 100 LEU A N 1
ATOM 780 C CA . LEU A 1 100 ? -2.666 0.397 -15.064 1.00 93.25 100 LEU A CA 1
ATOM 781 C C . LEU A 1 100 ? -1.443 -0.472 -14.788 1.00 93.25 100 LEU A C 1
ATOM 783 O O . LEU A 1 100 ? -0.864 -1.040 -15.713 1.00 93.25 100 LEU A O 1
ATOM 787 N N . SER A 1 101 ? -1.075 -0.621 -13.523 1.00 95.31 101 SER A N 1
ATOM 788 C CA . SER A 1 101 ? 0.071 -1.431 -13.115 1.00 95.31 101 SER A CA 1
ATOM 789 C C . SER A 1 101 ? -0.372 -2.593 -12.239 1.00 95.31 101 SER A C 1
ATOM 791 O O . SER A 1 101 ? -1.150 -2.423 -11.308 1.00 95.31 101 SER A O 1
ATOM 793 N N . PHE A 1 102 ? 0.146 -3.779 -12.531 1.00 97.31 102 PHE A N 1
ATOM 794 C CA . PHE A 1 102 ? -0.131 -5.008 -11.802 1.00 97.31 102 PHE A CA 1
ATOM 795 C C . PHE A 1 102 ? 1.057 -5.347 -10.915 1.00 97.31 102 PHE A C 1
ATOM 797 O O . PHE A 1 102 ? 2.199 -5.425 -11.382 1.00 97.31 102 PHE A O 1
ATOM 804 N N . PHE A 1 103 ? 0.771 -5.596 -9.646 1.00 98.00 103 PHE A N 1
ATOM 805 C CA . PHE A 1 103 ? 1.744 -6.025 -8.654 1.00 98.00 103 PHE A CA 1
ATOM 806 C C . PHE A 1 103 ? 1.231 -7.273 -7.940 1.00 98.00 103 PHE A C 1
ATOM 808 O O . PHE A 1 103 ? 0.032 -7.541 -7.919 1.00 98.00 103 PHE A O 1
ATOM 815 N N . LYS A 1 104 ? 2.125 -8.045 -7.331 1.00 97.62 104 LYS A N 1
ATOM 816 C CA . LYS A 1 104 ? 1.743 -8.976 -6.267 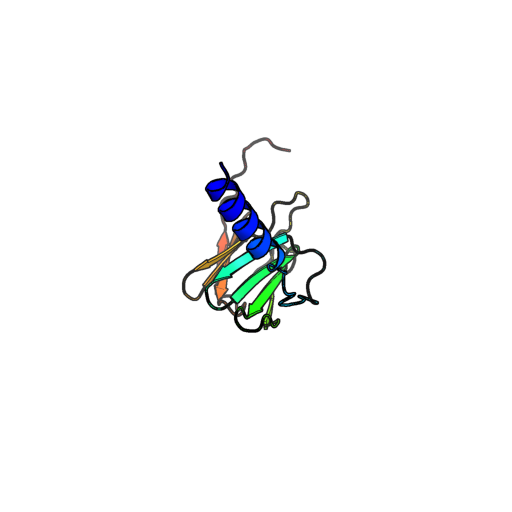1.00 97.62 104 LYS A CA 1
ATOM 817 C C . LYS A 1 104 ? 1.402 -8.181 -5.006 1.00 97.62 104 LYS A C 1
ATOM 819 O O . LYS A 1 104 ? 1.859 -7.051 -4.837 1.00 97.62 104 LYS A O 1
ATOM 824 N N . LYS A 1 105 ? 0.673 -8.794 -4.072 1.00 96.75 105 LYS A N 1
ATOM 825 C CA . LYS A 1 105 ? 0.322 -8.164 -2.782 1.00 96.75 105 LYS A CA 1
ATOM 826 C C . LYS A 1 105 ? 1.517 -7.706 -1.945 1.00 96.75 105 LYS A C 1
ATOM 828 O O . LYS A 1 105 ? 1.408 -6.747 -1.197 1.00 96.75 105 LYS A O 1
ATOM 833 N N . ASN A 1 106 ? 2.678 -8.338 -2.111 1.00 96.06 106 ASN A N 1
ATOM 834 C CA . ASN A 1 106 ? 3.916 -7.933 -1.439 1.00 96.06 106 ASN A CA 1
ATOM 835 C C . ASN A 1 106 ? 4.633 -6.735 -2.101 1.00 96.06 106 ASN A C 1
ATOM 837 O O . ASN A 1 106 ? 5.711 -6.358 -1.650 1.00 96.06 106 ASN A O 1
ATOM 841 N N . GLY A 1 107 ? 4.069 -6.151 -3.164 1.00 96.06 107 GLY A N 1
ATOM 842 C CA . GLY A 1 107 ? 4.654 -5.017 -3.882 1.00 96.06 107 GLY A CA 1
ATOM 843 C C . GLY A 1 107 ? 5.635 -5.395 -4.996 1.00 96.06 107 GLY A C 1
ATOM 844 O O . GLY A 1 107 ? 6.240 -4.509 -5.599 1.00 96.06 107 GLY A O 1
ATOM 845 N N . GLU A 1 108 ? 5.798 -6.682 -5.322 1.00 97.31 108 GLU A N 1
ATOM 846 C CA . GLU A 1 108 ? 6.573 -7.094 -6.497 1.00 97.31 108 GLU A CA 1
ATOM 847 C C . GLU A 1 108 ? 5.842 -6.741 -7.796 1.00 97.31 108 GLU A C 1
ATOM 849 O O . GLU A 1 108 ? 4.682 -7.099 -7.997 1.00 97.31 108 GLU A O 1
ATOM 854 N N . PHE A 1 109 ? 6.536 -6.063 -8.707 1.00 97.44 109 PHE A N 1
ATOM 855 C CA . PHE A 1 109 ? 5.983 -5.677 -10.004 1.00 97.44 109 PHE A CA 1
ATOM 856 C C . PHE A 1 109 ? 5.800 -6.875 -10.940 1.00 97.44 109 PHE A C 1
ATOM 858 O O . PHE A 1 109 ? 6.685 -7.722 -11.047 1.00 97.44 109 PHE A O 1
ATOM 865 N N . ILE A 1 110 ? 4.690 -6.886 -11.680 1.00 97.69 110 ILE A N 1
ATOM 866 C CA . ILE A 1 110 ? 4.388 -7.912 -12.686 1.00 97.69 110 ILE A CA 1
ATOM 867 C C . ILE A 1 110 ? 4.431 -7.311 -14.085 1.00 97.69 110 ILE A C 1
ATOM 869 O O . ILE A 1 110 ? 5.215 -7.751 -14.923 1.00 97.69 110 ILE A O 1
ATOM 873 N N . LYS A 1 111 ? 3.569 -6.326 -14.354 1.00 96.25 111 LYS A N 1
ATOM 874 C CA . LYS A 1 111 ? 3.454 -5.674 -15.664 1.00 96.25 111 LYS A CA 1
ATOM 875 C C . LYS A 1 111 ? 2.699 -4.356 -15.566 1.00 96.25 111 LYS A C 1
ATOM 877 O O . LYS A 1 111 ? 2.001 -4.104 -14.589 1.00 96.25 111 LYS A O 1
ATOM 882 N N . GLU A 1 112 ? 2.775 -3.560 -16.620 1.00 95.56 112 GLU A N 1
ATOM 883 C CA . GLU A 1 112 ? 2.023 -2.316 -16.768 1.00 95.56 112 GLU A CA 1
ATOM 884 C C . GLU A 1 112 ? 1.378 -2.246 -18.155 1.00 95.56 112 GLU A C 1
ATOM 886 O O . GLU A 1 112 ? 1.910 -2.773 -19.133 1.00 95.56 112 GLU A O 1
ATOM 891 N N . LEU A 1 113 ? 0.205 -1.625 -18.224 1.00 93.81 113 LEU A N 1
ATOM 892 C CA . LEU A 1 113 ? -0.548 -1.362 -19.443 1.00 93.81 113 LEU A CA 1
ATOM 893 C C . LEU A 1 113 ? -0.796 0.140 -19.529 1.00 93.81 113 LEU A C 1
ATOM 895 O O . LEU A 1 113 ? -1.169 0.765 -18.536 1.00 93.81 113 LEU A O 1
ATOM 899 N N . LYS A 1 114 ? -0.642 0.715 -20.724 1.00 89.25 114 LYS A N 1
ATOM 900 C CA . LYS A 1 114 ? -1.122 2.075 -20.974 1.00 89.25 114 LYS A CA 1
ATOM 901 C C . LYS A 1 114 ? -2.643 2.061 -20.923 1.00 89.25 114 LYS A C 1
ATOM 903 O O . LYS A 1 114 ? -3.276 1.308 -21.663 1.00 89.25 114 LYS A O 1
ATOM 908 N N . ALA A 1 115 ? -3.208 2.882 -20.054 1.00 78.25 115 ALA A N 1
ATOM 909 C CA . ALA A 1 115 ? -4.627 3.170 -20.077 1.00 78.25 115 ALA A CA 1
ATOM 910 C C . ALA A 1 115 ? -4.835 4.382 -20.990 1.00 78.25 115 ALA A C 1
ATOM 912 O O . ALA A 1 115 ? -4.073 5.347 -20.883 1.00 78.25 115 ALA A O 1
ATOM 913 N N . PRO A 1 116 ? -5.823 4.365 -21.900 1.00 70.94 116 PRO A N 1
ATOM 914 C CA . PRO A 1 116 ? -6.221 5.596 -22.556 1.00 70.94 116 PRO A CA 1
ATOM 915 C C . PRO A 1 116 ? -6.602 6.585 -21.456 1.00 70.94 116 PRO A C 1
ATOM 917 O O . PRO A 1 116 ? -7.441 6.277 -20.608 1.00 70.94 116 PRO A O 1
ATOM 920 N N . THR A 1 117 ? -5.969 7.756 -21.443 1.00 63.75 117 THR A N 1
ATOM 921 C CA . THR A 1 117 ? -6.458 8.843 -20.610 1.00 63.75 117 THR A CA 1
ATOM 922 C C . THR A 1 117 ? -7.876 9.112 -21.087 1.00 63.75 117 THR A C 1
ATOM 924 O O . THR A 1 117 ? -8.095 9.493 -22.237 1.00 63.75 117 THR A O 1
ATOM 927 N N . SER A 1 118 ? -8.871 8.887 -20.232 1.00 56.75 118 SER A N 1
ATOM 928 C CA . SER A 1 118 ? -10.207 9.441 -20.436 1.00 56.75 118 SER A CA 1
ATOM 929 C C . SER A 1 118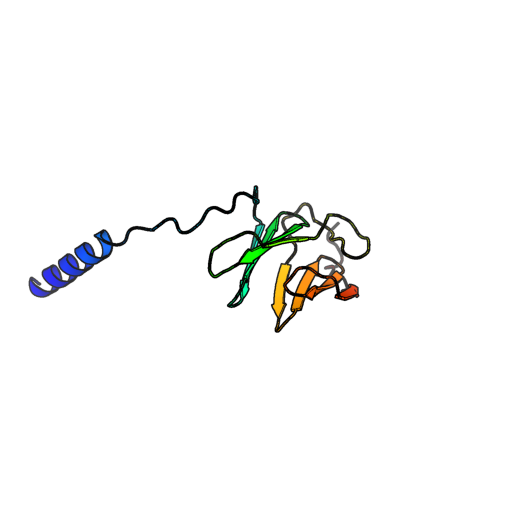 ? -10.109 10.949 -20.210 1.00 56.75 118 SER A C 1
ATOM 931 O O . SER A 1 118 ? -10.609 11.490 -19.230 1.00 56.75 118 SER A O 1
ATOM 933 N N . GLY A 1 119 ? -9.357 11.619 -21.084 1.00 49.72 119 GLY A N 1
ATOM 934 C CA . GLY A 1 119 ? -9.347 13.056 -21.190 1.00 49.72 119 GLY A CA 1
ATOM 935 C C . GLY A 1 119 ? -10.732 13.455 -21.651 1.00 49.72 119 GLY A C 1
ATOM 936 O O . GLY A 1 119 ? -11.158 13.074 -22.739 1.00 49.72 119 GLY A O 1
ATOM 937 N N . ILE A 1 120 ? -11.440 14.212 -20.821 1.00 48.97 120 ILE A N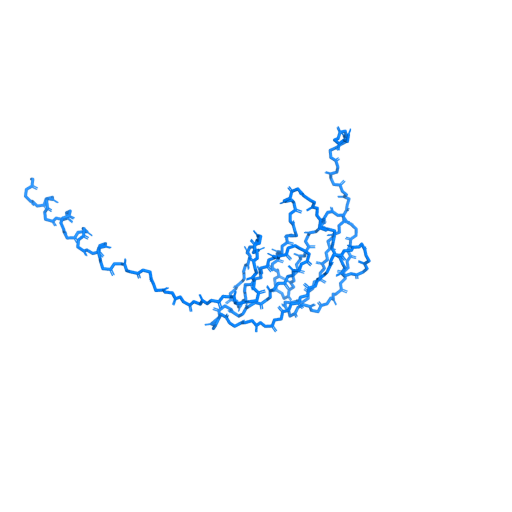 1
ATOM 938 C CA . ILE A 1 120 ? -12.469 15.099 -21.345 1.00 48.97 120 ILE A CA 1
ATOM 939 C C . ILE A 1 120 ? -11.697 16.091 -22.226 1.00 48.97 120 ILE A C 1
ATOM 941 O O . ILE A 1 120 ? -10.831 16.800 -21.702 1.00 48.97 120 ILE A O 1
ATOM 945 N N . PRO A 1 121 ? -11.914 16.121 -23.551 1.00 40.44 121 PRO A N 1
ATOM 946 C CA . PRO A 1 121 ? -11.252 17.103 -24.394 1.00 40.44 121 PRO A CA 1
ATOM 947 C C . PRO A 1 121 ? -11.657 18.504 -23.910 1.00 40.44 121 PRO A C 1
ATOM 949 O O . PRO A 1 121 ? -12.849 18.789 -23.831 1.00 40.44 121 PRO A O 1
ATOM 952 N N . GLY A 1 122 ? -10.690 19.369 -23.582 1.00 46.22 122 GLY A N 1
ATOM 953 C CA . GLY A 1 122 ? -10.950 20.798 -23.343 1.00 46.22 122 GLY A CA 1
ATOM 954 C C . GLY A 1 122 ? -10.853 21.329 -21.907 1.00 46.22 122 GLY A C 1
ATOM 955 O O . GLY A 1 122 ? -11.409 22.388 -21.643 1.00 46.22 122 GLY A O 1
ATOM 956 N N . MET A 1 123 ? -10.152 20.662 -20.984 1.00 41.97 123 MET A N 1
ATOM 957 C CA . MET A 1 123 ? -9.732 21.287 -19.715 1.00 41.97 123 MET A CA 1
ATOM 958 C C . MET A 1 123 ? -8.217 21.536 -19.695 1.00 41.97 123 MET A C 1
ATOM 960 O O . MET A 1 123 ? -7.475 20.827 -19.020 1.00 41.97 123 MET A O 1
ATOM 964 N N . TYR A 1 124 ? -7.784 22.539 -20.458 1.00 48.53 124 TYR A N 1
ATOM 965 C CA . TYR A 1 124 ? -6.550 23.305 -20.257 1.00 48.53 124 TYR A CA 1
ATOM 966 C C . TYR A 1 124 ? -6.840 24.767 -20.584 1.00 48.53 124 TYR A C 1
ATOM 968 O O . TYR A 1 124 ? -7.567 24.992 -21.579 1.00 48.53 124 TYR A O 1
#

Radius of gyration: 21.0 Å; chains: 1; bounding box: 54×36×57 Å

pLDDT: mean 87.83, std 13.64, range [40.44, 98.31]

Foldseek 3Di:
DVVVVVVVVVVVVVVVPDDDDDQDDDPVDDDWQDWDDDPFWIWTDDFQKIWIAGPVRRDTLDMAEDDDDDPRHAPGDPPSPGWDWDDDDQWIWIDGQQKTWIAGSSRHGDDMDGHPRPDPPDDD

Sequence (124 aa):
MKKILVVVMVNLLFTMLAYPKKIAVLNELTKPETLCMDDSQYYITEGASIFIYSFKDHKFIGKFGKSGEGPREFKSTLAGFGLSVLPMGDHLLINSMDKLSFFKKNGEFIKELKAPTSGIPGMY